Protein AF-A0A4R8F793-F1 (afdb_monomer_lite)

Secondary structure (DSSP, 8-state):
-PPPP------------HHHHHHHHTT-HHHHHHHHHHHHSGGGGSS-HHHHHHHHHHHHHHHHHHHHHHHHHHHHHHH-TT--GGG--GGGGT-----------TTSSS--

InterPro domains:
  IPR002611 IstB-like ATP-binding domain [PF01695] (23-95)

pLDDT: mean 73.22, std 18.5, range [39.78, 97.5]

Sequence (112 aa):
MFPLPVRRTTARRVLTHPTHDALCTLKLDGK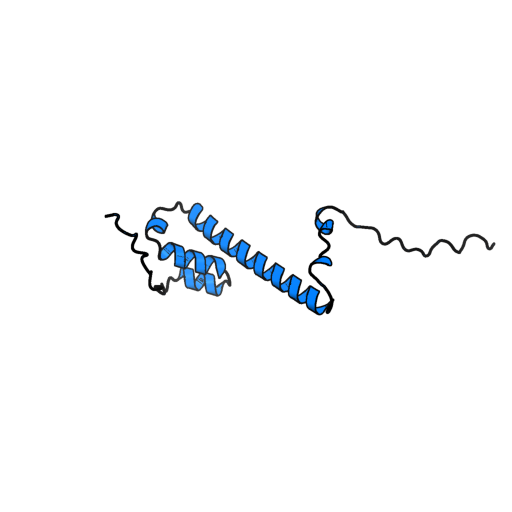AEAFAELLSEDHGRDLDPATWIGLMLDREKARRNTRRFQTGLRAAALRHGDACMEDVNYRIALDGPSMRKDRSDAKKEYEK

Organism: NCBI:txid364297

Foldseek 3Di:
DDDDDPPPPPPQPPPPDVVLVVCVVVVLVLLSVLVSVLVSDPCSVVDDPVVSVVNSVVSSVVVVVVVVVVVVVVVVCVVCVPDDPVNPPPCPVPDDDDDPPPPPDPPPDPDD

Radius of gyration: 26.14 Å; chains: 1; bounding box: 58×67×71 Å

Structure (mmCIF, N/CA/C/O backbone):
data_AF-A0A4R8F793-F1
#
_entry.id   AF-A0A4R8F793-F1
#
loop_
_atom_site.group_PDB
_atom_site.id
_atom_site.type_symbol
_atom_site.label_atom_id
_atom_site.label_alt_id
_atom_site.label_comp_id
_atom_site.label_asym_id
_atom_site.label_entity_id
_atom_site.label_seq_id
_atom_site.pdbx_PDB_ins_code
_atom_site.Cartn_x
_atom_site.Cartn_y
_atom_site.Cartn_z
_atom_site.occupancy
_atom_site.B_iso_or_equiv
_atom_site.auth_seq_id
_atom_site.auth_comp_id
_atom_site.auth_asym_id
_atom_site.auth_atom_id
_atom_site.pdbx_PDB_model_num
ATOM 1 N N . MET A 1 1 ? 9.192 -34.088 28.387 1.00 58.47 1 MET A N 1
ATOM 2 C CA . MET A 1 1 ? 7.931 -34.020 27.619 1.00 58.47 1 MET A CA 1
ATOM 3 C C . MET A 1 1 ? 7.585 -32.548 27.440 1.00 58.47 1 MET A C 1
ATOM 5 O O . MET A 1 1 ? 7.049 -31.946 28.355 1.00 58.47 1 MET A O 1
ATOM 9 N N . PHE A 1 2 ? 8.016 -31.940 26.331 1.00 57.56 2 PHE A N 1
ATOM 10 C CA . PHE A 1 2 ? 7.746 -30.531 26.011 1.00 57.56 2 PHE A CA 1
ATOM 11 C C . PHE A 1 2 ? 6.529 -30.466 25.077 1.00 57.56 2 PHE A C 1
ATOM 13 O O . PHE A 1 2 ? 6.518 -31.210 24.093 1.00 57.56 2 PHE A O 1
ATOM 20 N N . PRO A 1 3 ? 5.503 -29.642 25.350 1.00 65.06 3 PRO A N 1
ATOM 21 C CA . PRO A 1 3 ? 4.359 -29.533 24.457 1.00 65.06 3 PRO A CA 1
ATOM 22 C C . PRO A 1 3 ? 4.776 -28.776 23.190 1.00 65.06 3 PRO A C 1
ATOM 24 O O . PRO A 1 3 ? 5.331 -27.681 23.257 1.00 65.06 3 PRO A O 1
ATOM 27 N N . LEU A 1 4 ? 4.525 -29.376 22.027 1.00 54.66 4 LEU A N 1
ATOM 28 C CA . LEU A 1 4 ? 4.698 -28.714 20.736 1.00 54.66 4 LEU A CA 1
ATOM 29 C C . LEU A 1 4 ? 3.664 -27.582 20.601 1.00 54.66 4 LEU A C 1
ATOM 31 O O . LEU A 1 4 ? 2.498 -27.786 20.951 1.00 54.66 4 LEU A O 1
ATOM 35 N N . PRO A 1 5 ? 4.039 -26.407 20.066 1.00 60.56 5 PRO A N 1
ATOM 36 C CA . PRO A 1 5 ? 3.084 -25.343 19.808 1.00 60.56 5 PRO A CA 1
ATOM 37 C C . PRO A 1 5 ? 2.156 -25.775 18.671 1.00 60.56 5 PRO A C 1
ATOM 39 O O . PRO A 1 5 ? 2.585 -26.004 17.537 1.00 60.56 5 PRO A O 1
ATOM 42 N N . VAL A 1 6 ? 0.865 -25.888 18.979 1.00 63.53 6 VAL A N 1
ATOM 43 C CA . VAL A 1 6 ? -0.177 -26.122 17.979 1.00 63.53 6 VAL A CA 1
ATOM 44 C C . VAL A 1 6 ? -0.244 -24.876 17.106 1.00 63.53 6 VAL A C 1
ATOM 46 O O . VAL A 1 6 ? -0.731 -23.826 17.527 1.00 63.53 6 VAL A O 1
ATOM 49 N N . ARG A 1 7 ? 0.271 -24.982 15.879 1.00 52.56 7 ARG A N 1
ATOM 50 C CA . ARG A 1 7 ? 0.050 -23.975 14.843 1.00 52.56 7 ARG A CA 1
ATOM 51 C C . ARG A 1 7 ? -1.452 -23.929 14.591 1.00 52.56 7 ARG A C 1
ATOM 53 O O . ARG A 1 7 ? -2.006 -24.840 13.983 1.00 52.56 7 ARG A O 1
ATOM 60 N N . ARG A 1 8 ? -2.114 -22.894 15.110 1.00 53.62 8 ARG A N 1
ATOM 61 C CA . ARG A 1 8 ? -3.510 -22.595 14.796 1.00 53.62 8 ARG A CA 1
ATOM 62 C C . ARG A 1 8 ? -3.567 -22.300 13.302 1.00 53.62 8 ARG A C 1
ATOM 64 O O . ARG A 1 8 ? -3.204 -21.215 12.867 1.00 53.62 8 ARG A O 1
ATOM 71 N N . THR A 1 9 ? -3.973 -23.282 12.510 1.00 53.38 9 THR A N 1
ATOM 72 C CA . THR A 1 9 ? -4.383 -23.057 11.129 1.00 53.38 9 THR A CA 1
ATOM 73 C C . THR A 1 9 ? -5.672 -22.254 11.188 1.00 53.38 9 THR A C 1
ATOM 75 O O . THR A 1 9 ? -6.759 -22.811 11.351 1.00 53.38 9 THR A O 1
ATOM 78 N N . THR A 1 10 ? -5.559 -20.932 11.128 1.00 55.28 10 THR A N 1
ATOM 79 C CA . THR A 1 10 ? -6.696 -20.063 10.863 1.00 55.28 10 THR A CA 1
ATOM 80 C C . THR A 1 10 ? -7.167 -20.388 9.453 1.00 55.28 10 THR A C 1
ATOM 82 O O . THR A 1 10 ? -6.583 -19.971 8.454 1.00 55.28 10 THR A O 1
ATOM 85 N N . ALA A 1 11 ? -8.221 -21.202 9.359 1.00 50.41 11 ALA A N 1
ATOM 86 C CA . ALA A 1 11 ? -9.043 -21.244 8.163 1.00 50.41 11 ALA A CA 1
ATOM 87 C C . ALA A 1 11 ? -9.342 -19.786 7.804 1.00 50.41 11 ALA A C 1
ATOM 89 O O . ALA A 1 11 ? -9.859 -19.050 8.647 1.00 50.41 11 ALA A O 1
ATOM 90 N N . ARG A 1 12 ? -8.918 -19.358 6.609 1.00 51.69 12 ARG A N 1
ATOM 91 C CA . ARG A 1 12 ? -9.055 -17.990 6.102 1.00 51.69 12 ARG A CA 1
ATOM 92 C C . ARG A 1 12 ? -10.528 -17.598 6.163 1.00 51.69 12 ARG A C 1
ATOM 94 O O . ARG A 1 12 ? -11.292 -17.863 5.239 1.00 51.69 12 ARG A O 1
ATOM 101 N N . ARG A 1 13 ? -10.943 -17.017 7.287 1.00 55.38 13 ARG A N 1
ATOM 102 C CA . ARG A 1 13 ? -12.300 -16.538 7.501 1.00 55.38 13 ARG A CA 1
ATOM 103 C C . ARG A 1 13 ? -12.439 -15.330 6.593 1.00 55.38 13 ARG A C 1
ATOM 105 O O . ARG A 1 13 ? -11.855 -14.285 6.857 1.00 55.38 13 ARG A O 1
ATOM 112 N N . VAL A 1 14 ? -13.154 -15.501 5.487 1.00 55.84 14 VAL A N 1
ATOM 113 C CA . VAL A 1 14 ? -13.591 -14.395 4.634 1.00 55.84 14 VAL A CA 1
ATOM 114 C C . VAL A 1 14 ? -14.523 -13.529 5.475 1.00 55.84 14 VAL A C 1
ATOM 116 O O . VAL A 1 14 ? -15.710 -13.801 5.617 1.00 55.84 14 VAL A O 1
ATOM 119 N N . LEU A 1 15 ? -13.937 -12.538 6.139 1.00 58.28 15 LEU A N 1
ATOM 120 C CA . LEU A 1 15 ? -14.652 -11.491 6.844 1.00 58.28 15 LEU A CA 1
ATOM 121 C C . LEU A 1 15 ? -15.120 -10.491 5.788 1.00 58.28 15 LEU A C 1
ATOM 123 O O . LEU A 1 15 ? -14.323 -9.713 5.271 1.00 58.28 15 LEU A O 1
ATOM 127 N N . THR A 1 16 ? -16.410 -10.521 5.458 1.00 67.06 16 THR A N 1
ATOM 128 C CA . THR A 1 16 ? -17.077 -9.479 4.664 1.00 67.06 16 THR A CA 1
ATOM 129 C C . THR A 1 16 ? -17.245 -8.237 5.541 1.00 67.06 16 THR A C 1
ATOM 131 O O . THR A 1 16 ? -18.315 -7.983 6.094 1.00 67.06 16 THR A O 1
ATOM 134 N N . HIS A 1 17 ? -16.146 -7.523 5.784 1.00 82.56 17 HIS A N 1
ATOM 135 C CA . HIS A 1 17 ? -16.157 -6.262 6.517 1.00 82.56 17 HIS A CA 1
ATOM 136 C C . HIS A 1 17 ? -16.306 -5.110 5.512 1.00 82.56 17 HIS A C 1
ATOM 138 O O . HIS A 1 17 ? -15.510 -5.047 4.573 1.00 82.56 17 HIS A O 1
ATOM 144 N N . PRO A 1 18 ? -17.229 -4.148 5.709 1.00 90.25 18 PRO A N 1
ATOM 145 C CA . PRO A 1 18 ? -17.459 -3.068 4.741 1.00 90.25 18 PRO A CA 1
ATOM 146 C C . PRO A 1 18 ? -16.185 -2.259 4.446 1.00 90.25 18 PRO A C 1
ATOM 148 O O . PRO A 1 18 ? -15.945 -1.844 3.316 1.00 90.25 18 PRO A O 1
ATOM 151 N N . THR A 1 19 ? -15.310 -2.090 5.442 1.00 90.88 19 THR A N 1
ATOM 152 C CA . THR A 1 19 ? -13.993 -1.458 5.250 1.00 90.88 19 THR A CA 1
ATOM 153 C C . THR A 1 19 ? -13.065 -2.271 4.350 1.00 90.88 19 THR A C 1
ATOM 155 O O . THR A 1 19 ? -12.358 -1.678 3.543 1.00 90.88 19 THR A O 1
ATOM 158 N N . HIS A 1 20 ? -13.061 -3.604 4.447 1.00 92.12 20 HIS A N 1
ATOM 159 C CA . HIS A 1 20 ? -12.249 -4.442 3.561 1.00 92.12 20 HIS A CA 1
ATOM 160 C C . HIS A 1 20 ? -12.701 -4.274 2.104 1.00 92.12 20 HIS A C 1
ATOM 162 O O . HIS A 1 20 ? -11.878 -4.052 1.216 1.00 92.12 20 HIS A O 1
ATOM 168 N N . ASP A 1 21 ? -14.013 -4.280 1.871 1.00 92.12 21 ASP A N 1
ATOM 169 C CA . ASP A 1 21 ? -14.581 -4.115 0.531 1.00 92.12 21 ASP A CA 1
ATOM 170 C C . ASP A 1 21 ? -14.314 -2.712 -0.032 1.00 92.12 21 ASP A C 1
ATOM 172 O O . ASP A 1 21 ? -13.965 -2.561 -1.208 1.00 92.12 21 ASP A O 1
ATOM 176 N N . ALA A 1 22 ? -14.371 -1.679 0.814 1.00 94.12 22 ALA A N 1
ATOM 177 C CA . ALA A 1 22 ? -13.974 -0.325 0.442 1.00 94.12 22 ALA A CA 1
ATOM 178 C C . ALA A 1 22 ? -12.483 -0.243 0.061 1.00 94.12 22 ALA A C 1
ATOM 180 O O . ALA A 1 22 ? -12.140 0.383 -0.943 1.00 94.12 22 ALA A O 1
ATOM 181 N N . LEU A 1 23 ? -11.591 -0.909 0.806 1.00 94.88 23 LEU A N 1
ATOM 182 C CA . LEU A 1 23 ? -10.157 -0.950 0.490 1.00 94.88 23 LEU A CA 1
ATOM 183 C C . LEU A 1 23 ? -9.891 -1.624 -0.863 1.00 94.88 23 LEU A C 1
ATOM 185 O O . LEU A 1 23 ? -9.122 -1.091 -1.665 1.00 94.88 23 LEU A O 1
ATOM 189 N N . CYS A 1 24 ? -10.560 -2.744 -1.146 1.00 93.88 24 CYS A N 1
ATOM 190 C CA . CYS A 1 24 ? -10.492 -3.415 -2.447 1.00 93.88 24 CYS A CA 1
ATOM 191 C C . CYS A 1 24 ? -11.026 -2.522 -3.579 1.00 93.88 24 CYS A C 1
ATOM 193 O O . CYS A 1 24 ? -10.388 -2.390 -4.623 1.00 93.88 24 CYS A O 1
ATOM 195 N N . THR A 1 25 ? -12.157 -1.846 -3.360 1.00 96.25 25 THR A N 1
ATOM 196 C CA . THR A 1 25 ? -12.760 -0.922 -4.339 1.00 96.25 25 THR A CA 1
ATOM 197 C C . THR A 1 25 ? -11.817 0.233 -4.685 1.00 96.25 25 THR A C 1
ATOM 199 O O . THR A 1 25 ? -11.689 0.622 -5.846 1.00 96.25 25 THR A O 1
ATOM 202 N N . LEU A 1 26 ? -11.088 0.744 -3.690 1.00 96.50 26 LEU A N 1
ATOM 203 C CA . LEU A 1 26 ? -10.092 1.805 -3.854 1.00 96.50 26 LEU A CA 1
ATOM 204 C C . LEU A 1 26 ? -8.738 1.308 -4.393 1.00 96.50 26 LEU A C 1
ATOM 206 O O . LEU A 1 26 ? -7.810 2.110 -4.533 1.00 96.50 26 LEU A O 1
ATOM 210 N N . LYS A 1 27 ? -8.604 0.014 -4.716 1.00 95.38 27 LYS A N 1
ATOM 211 C CA . LYS A 1 27 ? -7.353 -0.623 -5.173 1.00 95.38 27 LYS A CA 1
ATOM 212 C C . LYS A 1 27 ? -6.204 -0.472 -4.170 1.00 95.38 27 LYS A C 1
ATOM 214 O O . LYS A 1 27 ? -5.044 -0.287 -4.549 1.00 95.38 27 LYS A O 1
ATOM 219 N N . LEU A 1 28 ? -6.534 -0.510 -2.881 1.00 96.44 28 LEU A N 1
ATOM 220 C CA . LEU A 1 28 ? -5.593 -0.501 -1.762 1.00 96.44 28 LEU A CA 1
ATOM 221 C C . LEU A 1 28 ? -5.341 -1.936 -1.281 1.00 96.44 28 LEU A C 1
ATOM 223 O O . LEU A 1 28 ? -5.439 -2.219 -0.088 1.00 96.44 28 LEU A O 1
ATOM 227 N N . ASP A 1 29 ? -5.080 -2.871 -2.198 1.00 94.06 29 ASP A N 1
ATOM 228 C CA . ASP A 1 29 ? -5.166 -4.294 -1.850 1.00 94.06 29 ASP A CA 1
ATOM 229 C C . ASP A 1 29 ? -4.087 -4.755 -0.852 1.00 94.06 29 ASP A C 1
ATOM 231 O O . ASP A 1 29 ? -4.319 -5.716 -0.127 1.00 94.06 29 ASP A O 1
ATOM 235 N N . GLY A 1 30 ? -2.944 -4.062 -0.735 1.00 94.12 30 GLY A N 1
ATOM 236 C CA . GLY A 1 30 ? -1.972 -4.348 0.328 1.00 94.12 30 GLY A CA 1
ATOM 237 C C . GLY A 1 30 ? -2.501 -3.962 1.711 1.00 94.12 30 GLY A C 1
ATOM 238 O O . GLY A 1 30 ? -2.253 -4.662 2.689 1.00 94.12 30 GLY A O 1
ATOM 239 N N . LYS A 1 31 ? -3.302 -2.893 1.796 1.00 95.69 31 LYS A N 1
ATOM 240 C CA . LYS A 1 31 ? -4.038 -2.559 3.023 1.00 95.69 31 LYS A CA 1
ATOM 241 C C . LYS A 1 31 ? -5.149 -3.559 3.303 1.00 95.69 31 LYS A C 1
ATOM 243 O O . LYS A 1 31 ? -5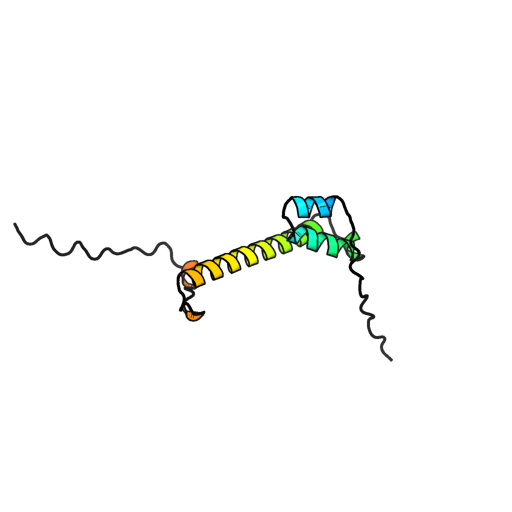.310 -3.942 4.453 1.00 95.69 31 LYS A O 1
ATOM 248 N N . ALA A 1 32 ? -5.910 -3.956 2.283 1.00 95.00 32 ALA A N 1
ATOM 249 C CA . ALA A 1 32 ? -7.011 -4.908 2.438 1.00 95.00 32 ALA A CA 1
ATOM 250 C C . ALA A 1 32 ? -6.513 -6.251 2.996 1.00 95.00 32 ALA A C 1
ATOM 252 O O . ALA A 1 32 ? -7.097 -6.795 3.930 1.00 95.00 32 ALA A O 1
ATOM 253 N N . GLU A 1 33 ? -5.381 -6.735 2.486 1.00 92.44 33 GLU A N 1
ATOM 254 C CA . GLU A 1 33 ? -4.740 -7.958 2.962 1.00 92.44 33 GLU A CA 1
ATOM 255 C C . GLU A 1 33 ? -4.268 -7.841 4.419 1.00 92.44 33 GLU A C 1
ATOM 257 O O . GLU A 1 33 ? -4.631 -8.678 5.242 1.00 92.44 33 GLU A O 1
ATOM 262 N N . ALA A 1 34 ? -3.535 -6.771 4.759 1.00 92.94 34 ALA A N 1
ATOM 263 C CA . ALA A 1 34 ? -3.100 -6.517 6.136 1.00 92.94 34 ALA A CA 1
ATOM 264 C C . ALA A 1 34 ? -4.289 -6.380 7.100 1.00 92.94 34 ALA A C 1
ATOM 266 O O . ALA A 1 34 ? -4.242 -6.865 8.223 1.00 92.94 34 ALA A O 1
ATOM 267 N N . PHE A 1 35 ? -5.375 -5.745 6.658 1.00 92.00 35 PHE A N 1
ATOM 268 C CA . PHE A 1 35 ? -6.599 -5.607 7.439 1.00 92.00 35 PHE A CA 1
ATOM 269 C C . PHE A 1 35 ? -7.256 -6.964 7.727 1.00 92.00 35 PHE A C 1
ATOM 271 O O . PHE A 1 35 ? -7.651 -7.226 8.860 1.00 92.00 35 PHE A O 1
ATOM 278 N N . ALA A 1 36 ? -7.357 -7.843 6.725 1.00 90.06 36 ALA A N 1
ATOM 279 C CA . ALA A 1 36 ? -7.909 -9.185 6.910 1.00 90.06 36 ALA A CA 1
ATOM 280 C C . ALA A 1 36 ? -7.052 -10.040 7.862 1.00 90.06 36 ALA A C 1
ATOM 282 O O . ALA A 1 36 ? -7.599 -10.789 8.670 1.00 90.06 36 ALA A O 1
ATOM 283 N N . GLU A 1 37 ? -5.726 -9.900 7.787 1.00 88.81 37 GLU A N 1
ATOM 284 C CA . GLU A 1 37 ? -4.771 -10.560 8.682 1.00 88.81 37 GLU A CA 1
ATOM 285 C C . GLU A 1 37 ? -4.930 -10.061 10.127 1.00 88.81 37 GLU A C 1
ATOM 287 O O . GLU A 1 37 ? -5.199 -10.866 11.019 1.00 88.81 37 GLU A O 1
ATOM 292 N N . LEU A 1 38 ? -4.928 -8.740 10.339 1.00 88.38 38 LEU A N 1
ATOM 293 C CA . LEU A 1 38 ? -5.129 -8.113 11.653 1.00 88.38 38 LEU A CA 1
ATOM 294 C C . LEU A 1 38 ? -6.476 -8.477 12.296 1.00 88.38 38 LEU A C 1
ATOM 296 O O . LEU A 1 38 ? -6.547 -8.645 13.507 1.00 88.38 38 LEU A O 1
ATOM 300 N N . LEU A 1 39 ? -7.547 -8.630 11.508 1.00 85.88 39 LEU A N 1
ATOM 301 C CA . LEU A 1 39 ? -8.841 -9.091 12.028 1.00 85.88 39 LEU A CA 1
ATOM 302 C C . LEU A 1 39 ? -8.857 -10.580 12.404 1.00 85.88 39 LEU A C 1
ATOM 304 O O . LEU A 1 39 ? -9.713 -11.008 13.185 1.00 85.88 39 LEU A O 1
ATOM 308 N N . SER A 1 40 ? -7.977 -11.379 11.800 1.00 84.00 40 SER A N 1
ATOM 309 C CA . SER A 1 40 ? -7.858 -12.809 12.089 1.00 84.00 40 SER A CA 1
ATOM 310 C C . SER A 1 40 ? -7.015 -13.088 13.336 1.00 84.00 40 SER A C 1
ATOM 312 O O . SER A 1 40 ? -7.209 -14.117 13.987 1.00 84.00 40 SER A O 1
ATOM 314 N N . GLU A 1 41 ? -6.120 -12.164 13.687 1.00 80.94 41 GLU A N 1
ATOM 315 C CA . GLU A 1 41 ? -5.270 -12.230 14.870 1.00 80.94 41 GLU A CA 1
ATOM 316 C C . GLU A 1 41 ? -5.974 -11.639 16.098 1.00 80.94 41 GLU A C 1
ATOM 318 O O . GLU A 1 41 ? -6.446 -10.506 16.094 1.00 80.94 41 GLU A O 1
ATOM 323 N N . ASP A 1 42 ? -6.014 -12.395 17.198 1.00 65.81 42 ASP A N 1
ATOM 324 C CA . ASP A 1 42 ? -6.678 -11.955 18.435 1.00 65.81 42 ASP A CA 1
ATOM 325 C C . ASP A 1 42 ? -5.951 -10.768 19.099 1.00 65.81 42 ASP A C 1
ATOM 327 O O . ASP A 1 42 ? -6.576 -9.914 19.717 1.00 65.81 42 ASP A O 1
ATOM 331 N N . HIS A 1 43 ? -4.631 -10.667 18.896 1.00 62.53 43 HIS A N 1
ATOM 332 C CA . HIS A 1 43 ? -3.788 -9.581 19.418 1.00 62.53 43 HIS A CA 1
ATOM 333 C C . HIS A 1 43 ? -3.909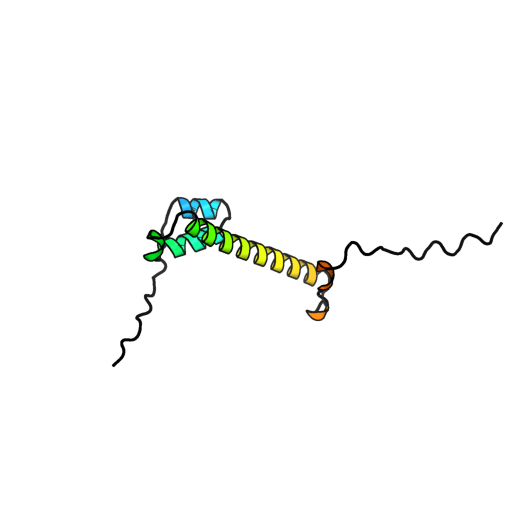 -8.289 18.595 1.00 62.53 43 HIS A C 1
ATOM 335 O O . HIS A 1 43 ? -3.505 -7.225 19.058 1.00 62.53 43 HIS A O 1
ATOM 341 N N . GLY A 1 44 ? -4.495 -8.352 17.393 1.00 62.84 44 GLY A N 1
ATOM 342 C CA . GLY A 1 44 ? -4.743 -7.171 16.565 1.00 62.84 44 GLY A CA 1
ATOM 343 C C . GLY A 1 44 ? -5.729 -6.185 17.202 1.00 62.84 44 GLY A C 1
ATOM 344 O O . GLY A 1 44 ? -5.760 -5.022 16.810 1.00 62.84 44 GLY A O 1
ATOM 345 N N . ARG A 1 45 ? -6.513 -6.628 18.199 1.00 67.62 45 ARG A N 1
ATOM 346 C CA . ARG A 1 45 ? -7.487 -5.799 18.927 1.00 67.62 45 ARG A CA 1
ATOM 347 C C . ARG A 1 45 ? -6.873 -4.882 19.986 1.00 67.62 45 ARG A C 1
ATOM 349 O O . ARG A 1 45 ? -7.484 -3.863 20.286 1.00 67.62 45 ARG A O 1
ATOM 356 N N . ASP A 1 46 ? -5.688 -5.216 20.494 1.00 81.81 46 ASP A N 1
ATOM 357 C CA . ASP A 1 46 ? -4.991 -4.436 21.529 1.00 81.81 46 ASP A CA 1
ATOM 358 C C . ASP A 1 46 ? -3.968 -3.448 20.939 1.00 81.81 46 ASP A C 1
ATOM 360 O O . ASP A 1 46 ? -3.298 -2.719 21.673 1.00 81.81 46 ASP A O 1
ATOM 364 N N . LEU A 1 47 ? -3.822 -3.409 19.609 1.00 85.06 47 LEU A N 1
ATOM 365 C CA . LEU A 1 47 ? -2.914 -2.480 18.943 1.00 85.06 47 LEU A CA 1
ATOM 366 C C . LEU A 1 47 ? -3.455 -1.048 18.954 1.00 85.06 47 LEU A C 1
ATOM 368 O O . LEU A 1 47 ? -4.619 -0.788 18.651 1.00 85.06 47 LEU A O 1
ATOM 372 N N . ASP A 1 48 ? -2.548 -0.101 19.188 1.00 89.94 48 ASP A N 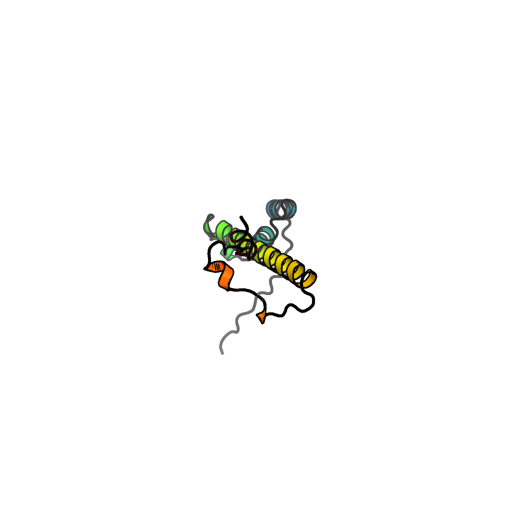1
ATOM 373 C CA . ASP A 1 48 ? -2.831 1.322 19.034 1.00 89.94 48 ASP A CA 1
ATOM 374 C C . ASP A 1 48 ? -3.302 1.668 17.592 1.00 89.94 48 ASP A C 1
ATOM 376 O O . ASP A 1 48 ? -2.719 1.180 16.608 1.00 89.94 48 ASP A O 1
ATOM 380 N N . PRO A 1 49 ? -4.311 2.553 17.432 1.00 89.00 49 PRO A N 1
ATOM 381 C CA . PRO A 1 49 ? -4.821 2.968 16.129 1.00 89.00 49 PRO A CA 1
ATOM 382 C C . PRO A 1 49 ? -3.841 3.710 15.204 1.00 89.00 49 PRO A C 1
ATOM 384 O O . PRO A 1 49 ? -4.134 3.863 14.020 1.00 89.00 49 PRO A O 1
ATOM 387 N N . ALA A 1 50 ? -2.685 4.195 15.647 1.00 93.88 50 ALA A N 1
ATOM 388 C CA . ALA A 1 50 ? -1.652 4.631 14.705 1.00 93.88 50 ALA A CA 1
ATOM 389 C C . ALA A 1 50 ? -0.851 3.423 14.195 1.00 93.88 50 ALA A C 1
ATOM 391 O O . ALA A 1 50 ? -0.539 3.331 13.005 1.00 93.88 50 ALA A O 1
ATOM 392 N N . THR A 1 51 ? -0.591 2.457 15.076 1.00 93.25 51 THR A N 1
ATOM 393 C CA . THR A 1 51 ? 0.205 1.258 14.778 1.00 93.25 51 THR A CA 1
ATOM 394 C C . TH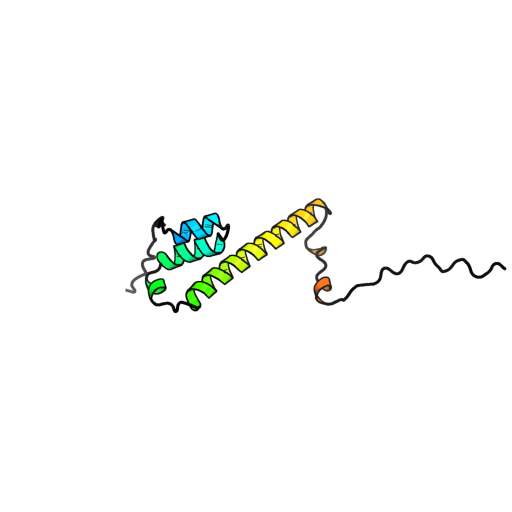R A 1 51 ? -0.444 0.376 13.711 1.00 93.25 51 THR A C 1
ATOM 396 O O . THR A 1 51 ? 0.211 0.039 12.722 1.00 93.25 51 THR A O 1
ATOM 399 N N . TRP A 1 52 ? -1.739 0.051 13.834 1.00 91.31 52 TRP A N 1
ATOM 400 C CA . TRP A 1 52 ? -2.430 -0.751 12.805 1.00 91.31 52 TRP A CA 1
ATOM 401 C C . TRP A 1 52 ? -2.413 -0.064 11.418 1.00 91.31 52 TRP A C 1
ATOM 403 O O . TRP A 1 52 ? -2.162 -0.718 10.403 1.00 91.31 52 TRP A O 1
ATOM 413 N N . ILE A 1 53 ? -2.577 1.268 11.351 1.00 94.06 53 ILE A N 1
ATOM 414 C CA . ILE A 1 53 ? -2.525 2.047 10.104 1.00 94.06 53 ILE A CA 1
ATOM 415 C C . ILE A 1 53 ? -1.115 2.023 9.525 1.00 94.06 53 ILE A C 1
ATOM 417 O O . ILE A 1 53 ? -0.977 1.876 8.307 1.00 94.06 53 ILE A O 1
ATOM 421 N N . GLY A 1 54 ? -0.091 2.152 10.374 1.00 95.69 54 GLY A N 1
ATOM 422 C CA . GLY A 1 54 ? 1.316 2.037 9.997 1.00 95.69 54 GLY A CA 1
ATOM 423 C C . GLY A 1 54 ? 1.601 0.713 9.291 1.00 95.69 54 GLY A C 1
ATOM 424 O O . GLY A 1 54 ? 2.002 0.716 8.128 1.00 95.69 54 GLY A O 1
ATOM 425 N N . LEU A 1 55 ? 1.252 -0.410 9.924 1.00 93.88 55 LEU A N 1
ATOM 426 C CA . LEU A 1 55 ? 1.428 -1.753 9.355 1.00 93.88 55 LEU A CA 1
ATOM 427 C C . LEU A 1 55 ? 0.709 -1.917 8.009 1.00 93.88 55 LEU A C 1
ATOM 429 O O . LEU A 1 55 ? 1.289 -2.382 7.024 1.00 93.88 55 LEU A O 1
ATOM 433 N N . MET A 1 56 ? -0.546 -1.466 7.928 1.00 94.94 56 MET A N 1
ATOM 434 C CA . MET A 1 56 ? -1.302 -1.495 6.677 1.00 94.94 56 MET A CA 1
ATOM 435 C C . MET A 1 56 ? -0.651 -0.625 5.590 1.00 94.94 56 MET A C 1
ATOM 437 O O . MET A 1 56 ? -0.662 -0.983 4.412 1.00 94.94 56 MET A O 1
ATOM 441 N N . LEU A 1 57 ? -0.141 0.564 5.938 1.00 97.06 57 LEU A N 1
ATOM 442 C CA . LEU A 1 57 ? 0.550 1.453 4.995 1.00 97.06 57 LEU A CA 1
ATOM 443 C C . LEU A 1 57 ? 1.836 0.825 4.472 1.00 97.06 57 LEU A C 1
ATOM 445 O O . LEU A 1 57 ? 2.105 0.927 3.276 1.00 97.06 57 LEU A O 1
ATOM 449 N N . ASP A 1 58 ? 2.612 0.188 5.335 1.00 96.12 58 ASP A N 1
ATOM 450 C CA . ASP A 1 58 ? 3.903 -0.365 4.953 1.00 96.12 58 ASP A CA 1
ATOM 451 C C . ASP A 1 58 ? 3.749 -1.561 4.010 1.00 96.12 58 ASP A C 1
ATOM 453 O O . ASP A 1 58 ? 4.443 -1.617 2.990 1.00 96.12 58 ASP A O 1
ATOM 457 N N . ARG A 1 59 ? 2.750 -2.430 4.231 1.00 95.88 59 ARG A N 1
ATOM 458 C CA . ARG A 1 59 ? 2.414 -3.500 3.272 1.00 95.88 59 ARG A CA 1
ATOM 459 C C . ARG A 1 59 ? 1.999 -2.944 1.909 1.00 95.88 59 ARG A C 1
ATOM 461 O O . ARG A 1 59 ? 2.452 -3.425 0.870 1.00 95.88 59 ARG A O 1
ATOM 468 N N . GLU A 1 60 ? 1.182 -1.893 1.887 1.00 97.50 60 GLU A N 1
ATOM 469 C CA . GLU A 1 60 ? 0.765 -1.237 0.641 1.00 97.50 60 GLU A CA 1
ATOM 470 C C . GLU A 1 60 ? 1.940 -0.575 -0.094 1.00 97.50 60 GLU A C 1
ATOM 472 O O . GLU A 1 60 ? 2.068 -0.725 -1.313 1.00 97.50 60 GLU A O 1
ATOM 477 N N . LYS A 1 61 ? 2.836 0.116 0.623 1.00 96.94 61 LYS A N 1
ATOM 478 C CA . LYS A 1 61 ? 4.061 0.693 0.045 1.00 96.94 61 LYS A CA 1
ATOM 479 C C . LYS A 1 61 ? 4.943 -0.393 -0.561 1.00 96.94 61 LYS A C 1
ATOM 481 O O . LYS A 1 61 ? 5.355 -0.253 -1.712 1.00 96.94 61 LYS A O 1
ATOM 486 N N . ALA A 1 62 ? 5.193 -1.478 0.175 1.00 95.94 62 ALA A N 1
ATOM 487 C CA . ALA A 1 62 ? 5.981 -2.608 -0.306 1.00 95.94 62 ALA A CA 1
ATOM 488 C C . ALA A 1 62 ? 5.384 -3.176 -1.600 1.00 95.94 62 ALA A C 1
ATOM 490 O O . ALA A 1 62 ? 6.072 -3.266 -2.616 1.00 95.94 62 ALA A O 1
ATOM 491 N N . ARG A 1 63 ? 4.070 -3.429 -1.618 1.00 95.00 63 ARG A N 1
ATOM 492 C CA . ARG A 1 63 ? 3.358 -3.951 -2.791 1.00 95.00 63 ARG A CA 1
ATOM 493 C C . ARG A 1 63 ? 3.434 -3.015 -4.000 1.00 95.00 63 ARG A C 1
ATOM 495 O O . ARG A 1 63 ? 3.682 -3.467 -5.121 1.00 95.00 63 ARG A O 1
ATOM 502 N N . ARG A 1 64 ? 3.276 -1.700 -3.798 1.00 95.31 64 ARG A N 1
ATOM 503 C CA . ARG A 1 64 ? 3.441 -0.700 -4.870 1.00 95.31 64 ARG A CA 1
ATOM 504 C C . ARG A 1 64 ? 4.872 -0.646 -5.389 1.00 95.31 64 ARG A C 1
ATOM 506 O O . ARG A 1 64 ? 5.056 -0.558 -6.603 1.00 95.31 64 ARG A O 1
ATOM 513 N N . ASN A 1 65 ? 5.864 -0.726 -4.508 1.00 92.75 65 ASN A N 1
ATOM 514 C CA . ASN A 1 65 ? 7.274 -0.738 -4.887 1.00 92.75 65 ASN A CA 1
ATOM 515 C C . ASN A 1 65 ? 7.610 -1.982 -5.711 1.00 92.75 65 ASN A C 1
ATOM 517 O O . ASN A 1 65 ? 8.165 -1.845 -6.799 1.00 92.75 65 ASN A O 1
ATOM 521 N N . THR A 1 66 ? 7.175 -3.168 -5.279 1.00 92.06 66 THR A N 1
ATOM 522 C CA . THR A 1 66 ? 7.330 -4.411 -6.045 1.00 92.06 66 THR A CA 1
ATOM 523 C C . THR A 1 66 ? 6.682 -4.304 -7.423 1.00 92.06 66 THR A C 1
ATOM 525 O O . THR A 1 66 ? 7.308 -4.643 -8.424 1.00 92.06 66 THR A O 1
ATOM 528 N N . ARG A 1 67 ? 5.455 -3.772 -7.522 1.00 90.25 67 ARG A N 1
ATOM 529 C CA . ARG A 1 67 ? 4.771 -3.599 -8.815 1.00 90.25 67 ARG A CA 1
ATOM 530 C C . ARG A 1 67 ? 5.491 -2.610 -9.735 1.00 90.25 67 ARG A C 1
ATOM 532 O O . ARG A 1 67 ? 5.592 -2.864 -10.936 1.00 90.25 67 ARG A O 1
ATOM 539 N N . ARG A 1 68 ? 5.988 -1.491 -9.197 1.00 90.31 68 ARG A N 1
ATOM 540 C CA . ARG A 1 68 ? 6.784 -0.509 -9.954 1.00 90.31 68 ARG A CA 1
ATOM 541 C C . ARG A 1 68 ? 8.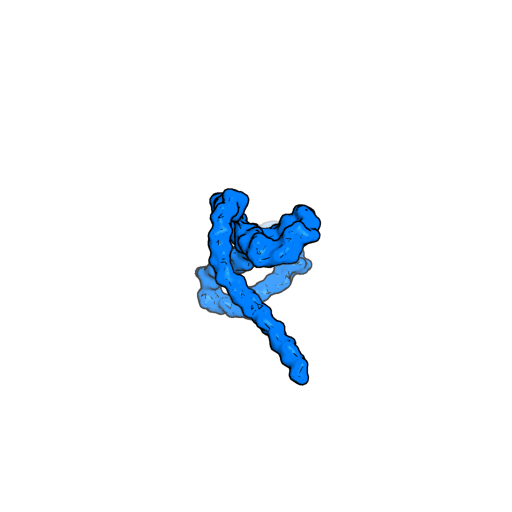079 -1.134 -10.453 1.00 90.31 68 ARG A C 1
ATOM 543 O O . ARG A 1 68 ? 8.386 -1.014 -11.633 1.00 90.31 68 ARG A O 1
ATOM 550 N N . PHE A 1 69 ? 8.774 -1.858 -9.581 1.00 84.50 69 PHE A N 1
ATOM 551 C CA . PHE A 1 69 ? 10.005 -2.562 -9.911 1.00 84.50 69 PHE A CA 1
ATOM 552 C C . PHE A 1 69 ? 9.785 -3.609 -11.008 1.00 84.50 69 PHE A C 1
ATOM 554 O O . PHE A 1 69 ? 10.461 -3.572 -12.029 1.00 84.50 69 PHE A O 1
ATOM 561 N N . GLN A 1 70 ? 8.776 -4.475 -10.870 1.00 87.06 70 GLN A N 1
ATOM 562 C CA . GLN A 1 70 ? 8.443 -5.477 -11.888 1.00 87.06 70 GLN A CA 1
ATOM 563 C C . GLN A 1 70 ? 8.044 -4.845 -13.226 1.00 87.06 70 GLN A C 1
ATOM 565 O O . GLN A 1 70 ? 8.442 -5.335 -14.279 1.00 87.06 70 GLN A O 1
ATOM 570 N N . THR A 1 71 ? 7.275 -3.753 -13.205 1.00 84.88 71 THR A N 1
ATOM 571 C CA . THR A 1 71 ? 6.945 -3.000 -14.426 1.00 84.88 71 THR A CA 1
ATOM 572 C C . THR A 1 71 ? 8.208 -2.440 -15.081 1.00 84.88 71 THR A C 1
ATOM 574 O O . THR A 1 71 ? 8.363 -2.549 -16.294 1.00 84.88 71 THR A O 1
ATOM 577 N N . GLY A 1 72 ? 9.128 -1.896 -14.279 1.00 81.94 72 GLY A N 1
ATOM 578 C CA . GLY A 1 72 ? 10.429 -1.417 -14.739 1.00 81.94 72 GLY A CA 1
ATOM 579 C C . GLY A 1 72 ? 11.270 -2.522 -15.375 1.00 81.94 72 GLY A C 1
ATOM 580 O O . GLY A 1 72 ? 11.750 -2.343 -16.489 1.00 81.94 72 GLY A O 1
ATOM 581 N N . LEU A 1 73 ? 11.376 -3.686 -14.726 1.00 82.12 73 LEU A N 1
ATOM 582 C CA . LEU A 1 73 ? 12.084 -4.850 -15.268 1.00 82.12 73 LEU A CA 1
ATOM 583 C C . LEU A 1 73 ? 11.487 -5.320 -16.595 1.00 82.12 73 LEU A C 1
ATOM 585 O O . LEU A 1 73 ? 12.224 -5.551 -17.546 1.00 82.12 73 LEU A O 1
ATOM 589 N N . ARG A 1 74 ? 10.154 -5.412 -16.694 1.00 76.88 74 ARG A N 1
ATOM 590 C CA . ARG A 1 74 ? 9.484 -5.781 -17.952 1.00 76.88 74 ARG A CA 1
ATOM 591 C C . ARG A 1 74 ? 9.774 -4.768 -19.055 1.00 76.88 74 ARG A C 1
ATOM 593 O O . ARG A 1 74 ? 10.074 -5.163 -20.173 1.00 76.88 74 ARG A O 1
ATOM 600 N N . ALA A 1 75 ? 9.720 -3.474 -18.746 1.00 75.88 75 ALA A N 1
ATOM 601 C CA . ALA A 1 75 ? 10.045 -2.430 -19.712 1.00 75.88 75 ALA A CA 1
ATOM 602 C C . ALA A 1 75 ? 11.521 -2.475 -20.145 1.00 75.88 75 ALA A C 1
ATOM 604 O O . ALA A 1 75 ? 11.815 -2.243 -21.314 1.00 75.88 75 ALA A O 1
ATOM 605 N N . ALA A 1 76 ? 12.446 -2.783 -19.232 1.00 73.62 76 ALA A N 1
ATOM 606 C CA . ALA A 1 76 ? 13.864 -2.938 -19.545 1.00 73.62 76 ALA A CA 1
ATOM 607 C C . ALA A 1 76 ? 14.120 -4.164 -20.434 1.00 73.62 76 ALA A C 1
ATOM 609 O O . ALA A 1 76 ? 14.753 -4.011 -21.477 1.00 73.62 76 ALA A O 1
ATOM 610 N N . ALA A 1 77 ? 13.550 -5.321 -20.079 1.00 69.25 77 ALA A N 1
ATOM 611 C CA . ALA A 1 77 ? 13.646 -6.565 -20.846 1.00 69.25 77 ALA A CA 1
ATOM 612 C C . ALA A 1 77 ? 13.059 -6.429 -22.261 1.00 69.25 77 ALA A C 1
ATOM 614 O O . ALA A 1 77 ? 13.616 -6.947 -23.220 1.00 69.25 77 ALA A O 1
ATOM 615 N N . LEU A 1 78 ? 11.964 -5.675 -22.422 1.00 62.38 78 LEU A N 1
ATOM 616 C CA . LEU A 1 78 ? 11.397 -5.385 -23.746 1.00 62.38 78 LEU A CA 1
ATOM 617 C C . LEU A 1 78 ? 12.288 -4.474 -24.601 1.00 62.38 78 LEU A C 1
ATOM 619 O O . LEU A 1 78 ? 12.196 -4.505 -25.824 1.00 62.38 78 LEU A O 1
ATOM 623 N N . ARG A 1 79 ? 13.113 -3.628 -23.978 1.00 65.75 79 ARG A N 1
ATOM 624 C CA . ARG A 1 79 ? 14.001 -2.692 -24.687 1.00 65.75 79 ARG A CA 1
ATOM 625 C C . ARG A 1 79 ? 15.366 -3.294 -24.997 1.00 65.75 79 ARG A C 1
ATOM 627 O O . ARG A 1 79 ? 16.013 -2.844 -25.933 1.00 65.75 79 ARG A O 1
ATOM 634 N N . HIS A 1 80 ? 15.791 -4.277 -24.215 1.00 63.91 80 HIS A N 1
ATOM 635 C CA . HIS A 1 80 ? 17.097 -4.905 -24.317 1.00 63.91 80 HIS A CA 1
ATOM 636 C C . HIS A 1 80 ? 16.890 -6.411 -24.141 1.00 63.91 80 HIS A C 1
ATOM 638 O O . HIS A 1 80 ? 16.888 -6.913 -23.020 1.00 63.91 80 HIS A O 1
ATOM 644 N N . GLY A 1 81 ? 16.654 -7.113 -25.254 1.00 62.56 81 GLY A N 1
ATOM 645 C CA . GLY A 1 81 ? 16.414 -8.562 -25.252 1.00 62.56 81 GLY A CA 1
ATOM 646 C C . GLY A 1 81 ? 17.578 -9.375 -24.675 1.00 62.56 81 GLY A C 1
ATOM 647 O O . GLY A 1 81 ? 17.344 -10.457 -24.147 1.00 62.56 81 GLY A O 1
ATOM 648 N N . ASP A 1 82 ? 18.785 -8.801 -24.699 1.00 64.56 82 ASP A N 1
ATOM 649 C CA . ASP A 1 82 ? 20.016 -9.372 -24.144 1.00 64.56 82 ASP A CA 1
ATOM 650 C C . ASP A 1 82 ? 20.444 -8.721 -22.813 1.00 64.56 82 ASP A C 1
ATOM 652 O O . ASP A 1 82 ? 21.567 -8.941 -22.372 1.00 64.56 82 ASP A O 1
ATOM 656 N N . ALA A 1 83 ? 19.605 -7.887 -22.174 1.00 58.56 83 ALA A N 1
ATOM 657 C CA . ALA A 1 83 ? 19.990 -7.262 -20.906 1.00 58.56 83 ALA A CA 1
ATOM 658 C C . ALA A 1 83 ? 20.055 -8.296 -19.780 1.00 58.56 83 ALA A C 1
ATOM 660 O O . ALA A 1 83 ? 19.038 -8.872 -19.378 1.00 58.56 83 ALA A O 1
ATOM 661 N N . CYS A 1 84 ? 21.252 -8.466 -19.231 1.00 57.94 84 CYS A N 1
ATOM 662 C CA . CYS A 1 84 ? 21.523 -9.341 -18.101 1.00 57.94 84 CYS A CA 1
ATOM 663 C C . CYS A 1 84 ? 21.566 -8.538 -16.788 1.00 57.94 84 CYS A C 1
ATOM 665 O O . CYS A 1 84 ? 21.505 -7.306 -16.771 1.00 57.94 84 CYS A O 1
ATOM 667 N N . MET A 1 85 ? 21.630 -9.231 -15.644 1.00 55.34 85 MET A N 1
ATOM 668 C CA . MET A 1 85 ? 21.646 -8.577 -14.325 1.00 55.34 85 MET A CA 1
ATOM 669 C C . MET A 1 85 ? 22.869 -7.651 -14.153 1.00 55.34 85 MET A C 1
ATOM 671 O O . MET A 1 85 ? 22.809 -6.703 -13.365 1.00 55.34 85 MET A O 1
ATOM 675 N N . GLU A 1 86 ? 23.948 -7.885 -14.908 1.00 64.12 86 GLU A N 1
ATOM 676 C CA . GLU A 1 86 ? 25.153 -7.052 -14.930 1.00 64.12 86 GLU A CA 1
ATOM 677 C C . GLU A 1 86 ? 24.944 -5.677 -15.599 1.00 64.12 86 GLU A C 1
ATOM 679 O O . GLU A 1 86 ? 25.682 -4.741 -15.291 1.00 64.12 86 GLU A O 1
ATOM 684 N N . ASP A 1 87 ? 23.921 -5.509 -16.447 1.00 57.25 87 ASP A N 1
ATOM 685 C CA . ASP A 1 87 ? 23.655 -4.259 -17.184 1.00 57.25 87 ASP A CA 1
ATOM 686 C C . ASP A 1 87 ? 22.868 -3.218 -16.368 1.00 57.25 87 ASP A C 1
ATOM 688 O O . ASP A 1 87 ? 22.642 -2.081 -16.803 1.00 57.25 87 ASP A O 1
ATOM 692 N N . VAL A 1 88 ? 22.434 -3.579 -15.155 1.00 60.66 88 VAL A N 1
ATOM 693 C CA . VAL A 1 88 ? 21.757 -2.657 -14.240 1.00 60.66 88 VAL A CA 1
ATOM 694 C C . VAL A 1 88 ? 22.768 -1.623 -13.745 1.00 60.66 88 VAL A C 1
ATOM 696 O O . VAL A 1 88 ? 23.632 -1.897 -12.916 1.00 60.66 88 VAL A O 1
ATOM 699 N N . ASN A 1 89 ? 22.661 -0.393 -14.245 1.00 57.84 89 ASN A N 1
ATOM 700 C CA . ASN A 1 89 ? 23.592 0.672 -13.894 1.00 57.84 89 ASN A CA 1
ATOM 701 C C . ASN A 1 89 ? 23.286 1.245 -12.494 1.00 57.84 89 ASN A C 1
ATOM 703 O O . ASN A 1 89 ? 22.568 2.236 -12.342 1.00 57.84 89 ASN A O 1
ATOM 707 N N . TYR A 1 90 ? 23.850 0.627 -11.453 1.00 60.41 90 TYR A N 1
ATOM 708 C CA . TYR A 1 90 ? 23.689 1.027 -10.044 1.00 60.41 90 TYR A CA 1
ATOM 709 C C . TYR A 1 90 ? 24.249 2.427 -9.714 1.00 60.41 90 TYR A C 1
ATOM 711 O O . TYR A 1 90 ? 24.032 2.937 -8.616 1.00 60.41 90 TYR A O 1
ATOM 719 N N . ARG A 1 91 ? 24.942 3.082 -10.658 1.00 54.91 91 ARG A N 1
ATOM 720 C CA . ARG A 1 91 ? 25.525 4.425 -10.485 1.00 54.91 91 ARG A CA 1
ATOM 721 C C . ARG A 1 91 ? 24.502 5.565 -10.508 1.00 54.91 91 ARG A C 1
ATOM 723 O O . ARG A 1 91 ? 24.818 6.662 -10.060 1.00 54.91 91 ARG A O 1
ATOM 730 N N . ILE A 1 92 ? 23.271 5.315 -10.964 1.00 54.50 92 ILE A N 1
ATOM 731 C CA . ILE A 1 92 ? 22.222 6.348 -11.094 1.00 54.50 92 ILE A CA 1
ATOM 732 C C . ILE A 1 92 ? 21.810 6.946 -9.729 1.00 54.50 92 ILE A C 1
ATOM 734 O O . ILE A 1 92 ? 21.240 8.030 -9.680 1.00 54.50 92 ILE A O 1
ATOM 738 N N . ALA A 1 93 ? 22.142 6.295 -8.607 1.00 55.62 93 ALA A N 1
ATOM 739 C CA . ALA A 1 93 ? 21.886 6.836 -7.271 1.00 55.62 93 ALA A CA 1
ATOM 740 C C . ALA A 1 93 ? 22.934 7.856 -6.770 1.00 55.62 93 ALA A C 1
ATOM 742 O O . ALA A 1 93 ? 22.707 8.455 -5.721 1.00 55.62 93 ALA A O 1
ATOM 743 N N . LEU A 1 94 ? 24.063 8.059 -7.468 1.00 55.78 94 LEU A N 1
ATOM 744 C CA . LEU A 1 94 ? 25.173 8.894 -6.972 1.00 55.78 94 LEU A CA 1
ATOM 745 C C . LEU A 1 94 ? 25.699 9.956 -7.943 1.00 55.78 94 LEU A C 1
ATOM 747 O O . LEU A 1 94 ? 26.414 10.841 -7.488 1.00 55.78 94 LEU A O 1
ATOM 751 N N . ASP A 1 95 ? 25.327 9.932 -9.224 1.00 50.66 95 ASP A N 1
ATOM 752 C CA . ASP A 1 95 ? 25.766 10.954 -10.180 1.00 50.66 95 ASP A CA 1
ATOM 753 C C . ASP A 1 95 ? 24.588 11.781 -10.701 1.00 50.66 95 ASP A C 1
ATOM 755 O O . ASP A 1 95 ? 23.631 11.262 -11.281 1.00 50.66 95 ASP A O 1
ATOM 759 N N . GLY A 1 96 ? 24.681 13.098 -10.497 1.00 52.12 96 GLY A N 1
ATOM 760 C CA . GLY A 1 96 ? 23.839 14.098 -11.153 1.00 52.12 96 GLY A CA 1
ATOM 761 C C . GLY A 1 96 ? 23.955 14.043 -12.687 1.00 52.12 96 GLY A C 1
ATOM 762 O O . GLY A 1 96 ? 24.700 13.229 -13.235 1.00 52.12 96 GLY A O 1
ATOM 763 N N . PRO A 1 97 ? 23.203 14.886 -13.418 1.00 46.53 97 PRO A N 1
ATOM 764 C CA . PRO A 1 97 ? 22.994 14.721 -14.854 1.00 46.53 97 PRO A CA 1
ATOM 765 C C . PRO A 1 97 ? 24.322 14.737 -15.624 1.00 46.53 97 PRO A C 1
ATOM 767 O O . PRO A 1 97 ? 24.970 15.772 -15.770 1.00 46.53 97 PRO A O 1
ATOM 770 N N . SER A 1 98 ? 24.716 13.564 -16.126 1.00 51.91 98 SER A N 1
ATOM 771 C CA . SER A 1 98 ? 25.905 13.393 -16.955 1.00 51.91 98 SER A CA 1
ATOM 772 C C . SER A 1 98 ? 25.647 13.970 -18.348 1.00 51.91 98 SER A C 1
ATOM 774 O O . SER A 1 98 ? 24.803 13.495 -19.111 1.00 51.91 98 SER A O 1
ATOM 776 N N . MET A 1 99 ? 26.370 15.051 -18.628 1.00 43.78 99 MET A N 1
ATOM 777 C CA . MET A 1 99 ? 26.436 15.793 -19.883 1.00 43.78 99 MET A CA 1
ATOM 778 C C . MET A 1 99 ? 26.616 14.878 -21.105 1.00 43.78 99 MET A C 1
ATOM 780 O O . MET A 1 99 ? 27.608 14.154 -21.213 1.00 43.78 99 MET A O 1
ATOM 784 N N . ARG A 1 100 ? 25.725 15.005 -22.097 1.00 50.62 100 ARG A N 1
ATOM 785 C CA . ARG A 1 100 ? 26.036 14.621 -23.481 1.00 50.62 100 ARG A CA 1
ATOM 786 C C . ARG A 1 100 ? 27.042 15.636 -24.018 1.00 50.62 100 ARG A C 1
ATOM 788 O O . ARG A 1 100 ? 26.687 16.775 -24.294 1.00 50.62 100 ARG A O 1
ATOM 795 N N . LYS A 1 101 ? 28.313 15.250 -24.102 1.00 46.84 101 LYS A N 1
ATOM 796 C CA . LYS A 1 101 ? 29.343 16.054 -24.764 1.00 46.84 101 LYS A CA 1
ATOM 797 C C . LYS A 1 101 ? 29.218 15.802 -26.266 1.00 46.84 101 LYS A C 1
ATOM 799 O O . LYS A 1 101 ? 29.771 14.823 -26.769 1.00 46.84 101 LYS A O 1
ATOM 804 N N . ASP A 1 102 ? 28.449 16.642 -26.952 1.00 39.78 102 ASP A N 1
ATOM 805 C CA . ASP A 1 102 ? 28.380 16.631 -28.411 1.00 39.78 102 ASP A CA 1
ATOM 806 C C . ASP A 1 102 ? 29.777 16.931 -28.962 1.00 39.78 102 ASP A C 1
ATOM 808 O O . ASP A 1 102 ? 30.381 17.977 -28.735 1.00 39.78 102 ASP A O 1
ATOM 812 N N . ARG A 1 103 ? 30.352 15.928 -29.623 1.00 49.19 103 ARG A N 1
ATOM 813 C CA . ARG A 1 103 ? 31.727 15.934 -30.129 1.00 49.19 103 ARG A CA 1
ATOM 814 C C . ARG A 1 103 ? 31.808 16.617 -31.507 1.00 49.19 103 ARG A C 1
ATOM 816 O O . ARG A 1 103 ? 32.566 16.163 -32.359 1.00 49.19 103 ARG A O 1
ATOM 823 N N . SER A 1 104 ? 31.017 17.665 -31.753 1.00 47.88 104 SER A N 1
ATOM 824 C CA . SER A 1 104 ? 30.783 18.196 -33.108 1.00 47.88 104 SER A CA 1
ATOM 825 C C . SER A 1 104 ? 31.130 19.668 -33.352 1.00 47.88 104 SER A C 1
ATOM 827 O O . SER A 1 104 ? 30.770 20.158 -34.413 1.00 47.88 104 SER A O 1
ATOM 829 N N . ASP A 1 105 ? 31.893 20.342 -32.483 1.00 44.94 105 ASP A N 1
ATOM 830 C CA . ASP A 1 105 ? 32.276 21.753 -32.730 1.00 44.94 105 ASP A CA 1
ATOM 831 C C . ASP A 1 105 ? 33.758 21.972 -33.093 1.00 44.94 105 ASP A C 1
ATOM 833 O O . ASP A 1 105 ? 34.184 23.088 -33.367 1.00 44.94 105 ASP A O 1
ATOM 837 N N . ALA A 1 106 ? 34.572 20.919 -33.201 1.00 52.22 106 ALA A N 1
ATOM 838 C CA . ALA A 1 106 ? 36.018 21.069 -33.422 1.00 52.22 106 ALA A CA 1
ATOM 839 C C . ALA A 1 106 ? 36.467 21.207 -34.899 1.00 52.22 106 ALA A C 1
ATOM 841 O O . ALA A 1 106 ? 37.621 20.908 -35.201 1.00 52.22 106 ALA A O 1
ATOM 842 N N . LYS A 1 107 ? 35.603 21.603 -35.850 1.00 51.69 107 LYS A N 1
ATOM 843 C CA . LYS A 1 107 ? 35.988 21.651 -37.284 1.00 51.69 107 LYS A CA 1
ATOM 844 C C . LYS A 1 107 ? 35.585 22.889 -38.095 1.00 51.69 107 LYS A C 1
ATOM 846 O O . LYS A 1 107 ? 35.617 22.819 -39.320 1.00 51.69 107 LYS A O 1
ATOM 851 N N . LYS A 1 108 ? 35.273 24.033 -37.482 1.00 53.31 108 LYS A N 1
ATOM 852 C CA . LYS A 1 108 ? 35.075 25.280 -38.248 1.00 53.31 108 LYS A CA 1
ATOM 853 C C . LYS A 1 108 ? 35.658 26.510 -37.556 1.00 53.31 108 LYS A C 1
ATOM 855 O O . LYS A 1 108 ? 34.920 27.419 -37.219 1.00 53.31 108 LYS A O 1
ATOM 860 N N . GLU A 1 109 ? 36.977 26.550 -37.381 1.00 51.69 109 GLU A N 1
ATOM 861 C CA . GLU A 1 109 ? 37.667 27.829 -37.133 1.00 51.69 109 GLU A CA 1
ATOM 862 C C . GLU A 1 109 ? 39.118 27.822 -37.643 1.00 51.69 109 GLU A C 1
ATOM 864 O O . GLU A 1 109 ? 40.048 28.219 -36.957 1.00 51.69 109 GLU A O 1
ATOM 869 N N . TYR A 1 110 ? 39.315 27.321 -38.866 1.00 48.06 110 TYR A N 1
ATOM 870 C CA . TYR A 1 110 ? 40.528 27.550 -39.663 1.00 48.06 110 TYR A CA 1
ATOM 871 C C . TYR A 1 110 ? 40.154 27.642 -41.148 1.00 48.06 110 TYR A C 1
ATOM 873 O O . TYR A 1 110 ? 40.724 26.958 -41.986 1.00 48.06 110 TYR A O 1
ATOM 881 N N . GLU A 1 111 ? 39.141 28.449 -41.477 1.00 48.62 111 GLU A N 1
ATOM 882 C CA . GLU A 1 111 ? 38.967 28.928 -42.853 1.00 48.62 111 GLU A CA 1
ATOM 883 C C . GLU A 1 111 ? 38.127 30.214 -42.903 1.00 48.62 111 GLU A C 1
ATOM 885 O O . GLU A 1 111 ? 36.942 30.187 -43.240 1.00 48.62 111 GLU A O 1
ATOM 890 N N . LYS A 1 112 ? 38.738 31.341 -42.517 1.00 43.03 112 LYS A N 1
ATOM 891 C CA . LYS A 1 112 ? 38.806 32.578 -43.318 1.00 43.03 112 LYS A CA 1
ATOM 892 C C . LYS A 1 112 ? 39.568 33.681 -42.600 1.00 43.03 112 LYS A C 1
ATOM 894 O O . LYS A 1 112 ? 39.262 33.923 -41.416 1.00 43.03 112 LYS A O 1
#